Protein AF-A0A936PUD4-F1 (afdb_monomer_lite)

pLDDT: mean 72.8, std 13.82, range [42.59, 92.5]

Structure (mmCIF, N/CA/C/O backbone):
data_AF-A0A936PUD4-F1
#
_entry.id   AF-A0A936PUD4-F1
#
loop_
_atom_site.group_PDB
_atom_site.id
_atom_site.type_symbol
_atom_site.label_atom_id
_atom_site.label_alt_id
_atom_site.label_comp_id
_atom_site.label_asym_id
_atom_site.label_entity_id
_atom_site.label_seq_id
_atom_site.pdbx_PDB_ins_code
_atom_site.Cartn_x
_atom_site.Cartn_y
_atom_site.Cartn_z
_atom_site.occupancy
_atom_site.B_iso_or_equiv
_atom_site.auth_seq_id
_atom_site.auth_comp_id
_atom_site.auth_asym_id
_atom_site.auth_atom_id
_atom_site.pdbx_PDB_model_num
ATOM 1 N N . MET A 1 1 ? 3.966 1.616 -8.098 1.00 56.31 1 MET A N 1
ATOM 2 C CA . MET A 1 1 ? 4.714 1.453 -9.366 1.00 56.31 1 MET A CA 1
ATOM 3 C C . MET A 1 1 ? 6.138 1.958 -9.182 1.00 56.31 1 MET A C 1
ATOM 5 O O . MET A 1 1 ? 6.297 3.101 -8.773 1.00 56.31 1 MET A O 1
ATOM 9 N N . GLY A 1 2 ? 7.146 1.119 -9.436 1.00 59.81 2 GLY A N 1
ATOM 10 C CA . GLY A 1 2 ? 8.558 1.531 -9.494 1.00 59.81 2 GLY A CA 1
ATOM 11 C C . GLY A 1 2 ? 8.964 2.008 -10.895 1.00 59.81 2 GLY A C 1
ATOM 12 O O . GLY A 1 2 ? 8.109 2.136 -11.770 1.00 59.81 2 GLY A O 1
ATOM 13 N N . SER A 1 3 ? 10.257 2.259 -11.110 1.00 71.31 3 SER A N 1
ATOM 14 C CA . SER A 1 3 ? 10.811 2.500 -12.449 1.00 71.31 3 SER A CA 1
ATOM 15 C C . SER A 1 3 ? 10.567 1.303 -13.373 1.00 71.31 3 SER A C 1
ATOM 17 O O . SER A 1 3 ? 10.511 0.152 -12.930 1.00 71.31 3 SER A O 1
ATOM 19 N N . CYS A 1 4 ? 10.415 1.567 -14.671 1.00 68.56 4 CYS A N 1
ATOM 20 C CA . CYS A 1 4 ? 10.295 0.516 -15.671 1.00 68.56 4 CYS A CA 1
ATOM 21 C C . CYS A 1 4 ? 11.585 -0.324 -15.692 1.00 68.56 4 CYS A C 1
ATOM 23 O O . CYS A 1 4 ? 12.660 0.236 -15.908 1.00 68.56 4 CYS A O 1
ATOM 25 N N . PRO A 1 5 ? 11.523 -1.656 -15.530 1.00 66.06 5 PRO A N 1
ATOM 26 C CA . PRO A 1 5 ? 12.722 -2.493 -15.520 1.00 66.06 5 PRO A CA 1
ATOM 27 C C . PRO A 1 5 ? 13.409 -2.575 -16.893 1.00 66.06 5 PRO A C 1
ATOM 29 O O . PRO A 1 5 ? 14.580 -2.929 -16.961 1.00 66.06 5 PRO A O 1
ATOM 32 N N . ALA A 1 6 ? 12.698 -2.251 -17.980 1.00 70.50 6 ALA A N 1
ATOM 33 C CA . ALA A 1 6 ? 13.231 -2.312 -19.339 1.00 70.50 6 ALA A CA 1
ATOM 34 C C . ALA A 1 6 ? 13.963 -1.027 -19.762 1.00 70.50 6 ALA A C 1
ATOM 36 O O . ALA A 1 6 ? 15.008 -1.107 -20.400 1.00 70.50 6 ALA A O 1
ATOM 37 N N . CYS A 1 7 ? 13.429 0.151 -19.420 1.00 77.31 7 CYS A N 1
ATOM 38 C CA . CYS A 1 7 ? 13.987 1.438 -19.857 1.00 77.31 7 CYS A CA 1
ATOM 39 C C . CYS A 1 7 ? 14.428 2.359 -18.713 1.00 77.31 7 CYS A C 1
ATOM 41 O O . CYS A 1 7 ? 14.942 3.442 -18.970 1.00 77.31 7 CYS A O 1
ATOM 43 N N . GLY A 1 8 ? 14.210 1.973 -17.455 1.00 75.12 8 GLY A N 1
ATOM 44 C CA . GLY A 1 8 ? 14.519 2.795 -16.283 1.00 75.12 8 GLY A CA 1
ATOM 45 C C . GLY A 1 8 ? 13.594 4.000 -16.087 1.00 75.12 8 GLY A C 1
ATOM 46 O O . GLY A 1 8 ? 13.680 4.648 -15.047 1.00 75.12 8 GLY A O 1
ATOM 47 N N . HIS A 1 9 ? 12.692 4.282 -17.036 1.00 78.44 9 HIS A N 1
ATOM 48 C CA . HIS A 1 9 ? 11.790 5.433 -16.971 1.00 78.44 9 HIS A CA 1
ATOM 49 C C . HIS A 1 9 ? 10.841 5.330 -15.779 1.00 78.44 9 HIS A C 1
ATOM 51 O O . HIS A 1 9 ? 10.252 4.272 -15.527 1.00 78.44 9 HIS A O 1
ATOM 57 N N . ARG A 1 10 ? 10.679 6.435 -15.053 1.00 79.38 10 ARG A N 1
ATOM 58 C CA . ARG A 1 10 ? 9.731 6.561 -13.947 1.00 79.38 10 ARG A CA 1
ATOM 59 C C . ARG A 1 10 ? 8.621 7.517 -14.397 1.00 79.38 10 ARG A C 1
ATOM 61 O O . ARG A 1 10 ? 8.921 8.682 -14.614 1.00 79.38 10 ARG A O 1
ATOM 68 N N . PRO A 1 11 ? 7.369 7.048 -14.545 1.00 76.75 11 PRO A N 1
ATOM 69 C CA . PRO A 1 11 ? 6.279 7.922 -14.956 1.00 76.75 11 PRO A CA 1
ATOM 70 C C . PRO A 1 11 ? 5.925 8.903 -13.831 1.00 76.75 11 PRO A C 1
ATOM 72 O O . PRO A 1 11 ? 5.706 8.495 -12.681 1.00 76.75 11 PRO A O 1
ATOM 75 N N . GLU A 1 12 ? 5.843 10.183 -14.184 1.00 76.56 12 GLU A N 1
ATOM 76 C CA . GLU A 1 12 ? 5.547 11.307 -13.291 1.00 76.56 12 GLU A CA 1
ATOM 77 C C . GLU A 1 12 ? 4.319 12.090 -13.779 1.00 76.56 12 GLU A C 1
ATOM 79 O O . GLU A 1 12 ? 3.963 12.042 -14.955 1.00 76.56 12 GLU A O 1
ATOM 84 N N . GLY A 1 13 ? 3.641 12.800 -12.868 1.00 76.88 13 GLY A N 1
ATOM 85 C CA . GLY A 1 13 ? 2.457 13.604 -13.202 1.00 76.88 13 GLY A CA 1
ATOM 86 C C . GLY A 1 13 ? 1.392 12.814 -13.977 1.00 76.88 13 GLY A C 1
ATOM 87 O O . GLY A 1 13 ? 0.967 11.743 -13.542 1.00 76.88 13 GLY A O 1
ATOM 88 N N . ASP A 1 14 ? 0.993 13.329 -15.141 1.00 79.94 14 ASP A N 1
ATOM 89 C CA . ASP A 1 14 ? -0.053 12.743 -15.993 1.00 79.94 14 ASP A CA 1
ATOM 90 C C . ASP A 1 14 ? 0.365 11.383 -16.589 1.00 79.94 14 ASP A C 1
ATOM 92 O O . ASP A 1 14 ? -0.470 10.490 -16.764 1.00 79.94 14 ASP A O 1
ATOM 96 N N . GLU A 1 15 ? 1.667 11.155 -16.811 1.00 81.25 15 GLU A N 1
ATOM 97 C CA . GLU A 1 15 ? 2.180 9.866 -17.299 1.00 81.25 15 GLU A CA 1
ATOM 98 C C . GLU A 1 15 ? 1.896 8.738 -16.305 1.00 81.25 15 GLU A C 1
ATOM 100 O O . GLU A 1 15 ? 1.717 7.582 -16.692 1.00 81.25 15 GLU A O 1
ATOM 105 N N . ARG A 1 16 ? 1.814 9.062 -15.010 1.00 81.75 16 ARG A N 1
ATOM 106 C CA . ARG A 1 16 ? 1.492 8.100 -13.953 1.00 81.75 16 ARG A CA 1
ATOM 107 C C . ARG A 1 16 ? 0.035 7.642 -14.034 1.00 81.75 16 ARG A C 1
ATOM 109 O O . ARG A 1 16 ? -0.233 6.465 -13.791 1.00 81.75 16 ARG A O 1
ATOM 116 N N . LEU A 1 17 ? -0.881 8.531 -14.425 1.00 86.44 17 LEU A N 1
ATOM 117 C CA . LEU A 1 17 ? -2.284 8.183 -14.674 1.00 86.44 17 LEU A CA 1
ATOM 118 C C . LEU A 1 17 ? -2.389 7.243 -15.878 1.00 86.44 17 LEU A C 1
ATOM 120 O O . LEU A 1 17 ? -3.029 6.195 -15.801 1.00 86.44 17 LEU A O 1
ATOM 124 N N . HIS A 1 18 ? -1.684 7.574 -16.962 1.00 88.25 18 HIS A N 1
ATOM 125 C CA . HIS A 1 18 ? -1.637 6.745 -18.165 1.00 88.25 18 HIS A CA 1
ATOM 126 C C . HIS A 1 18 ? -1.035 5.367 -17.864 1.00 88.25 18 HIS A C 1
ATOM 128 O O . HIS A 1 18 ? -1.599 4.348 -18.255 1.00 88.25 18 HIS A O 1
ATOM 134 N N . ALA A 1 19 ? 0.062 5.321 -17.103 1.00 86.56 19 ALA A N 1
ATOM 135 C CA . ALA A 1 19 ? 0.706 4.082 -16.681 1.00 86.56 19 ALA A CA 1
ATOM 136 C C . ALA A 1 19 ? -0.206 3.205 -15.807 1.00 86.56 19 ALA A C 1
ATOM 138 O O . ALA A 1 19 ? -0.159 1.981 -15.910 1.00 86.56 19 ALA A O 1
ATOM 139 N N . TRP A 1 20 ? -1.043 3.805 -14.955 1.00 87.06 20 TRP A N 1
ATOM 140 C CA . TRP A 1 20 ? -2.024 3.060 -14.164 1.00 87.06 20 TRP A CA 1
ATOM 141 C C . TRP A 1 20 ? -3.119 2.443 -15.039 1.00 87.06 20 TRP A C 1
ATOM 143 O O . TRP A 1 20 ? -3.444 1.269 -14.851 1.00 87.06 20 TRP A O 1
ATOM 153 N N . LEU A 1 21 ? -3.615 3.183 -16.037 1.00 88.75 21 LEU A N 1
ATOM 154 C CA . LEU A 1 21 ? -4.618 2.691 -16.987 1.00 88.75 21 LEU A CA 1
ATOM 155 C C . LEU A 1 21 ? -4.127 1.500 -17.815 1.00 88.75 21 LEU A C 1
ATOM 157 O O . LEU A 1 21 ? -4.932 0.666 -18.203 1.00 88.75 21 LEU A O 1
ATOM 161 N N . VAL A 1 22 ? -2.821 1.380 -18.059 1.00 89.06 22 VAL A N 1
ATOM 162 C CA . VAL A 1 22 ? -2.237 0.232 -18.781 1.00 89.06 22 VAL A CA 1
ATOM 163 C C . VAL A 1 22 ? -1.613 -0.815 -17.855 1.00 89.06 22 VAL A C 1
ATOM 165 O O . VAL A 1 22 ? -0.794 -1.627 -18.280 1.00 89.06 22 VAL A O 1
ATOM 168 N N . SER A 1 23 ? -1.979 -0.803 -16.573 1.00 84.69 23 SER A N 1
ATOM 169 C CA . SER A 1 23 ? -1.455 -1.739 -15.578 1.00 84.69 23 SER A CA 1
ATOM 170 C C . SER A 1 23 ? -2.411 -2.895 -15.286 1.00 84.69 23 SER A C 1
ATOM 172 O O . SER A 1 23 ? -3.622 -2.780 -15.469 1.00 84.69 23 SER A O 1
ATOM 174 N N . ARG A 1 24 ? -1.873 -3.975 -14.701 1.00 83.62 24 ARG A N 1
ATOM 175 C CA . ARG A 1 24 ? -2.631 -5.135 -14.179 1.00 83.62 24 ARG A CA 1
ATOM 176 C C . ARG A 1 24 ? -3.722 -4.777 -13.165 1.00 83.62 24 ARG A C 1
ATOM 178 O O . ARG A 1 24 ? -4.545 -5.620 -12.831 1.00 83.62 24 ARG A O 1
ATOM 185 N N . HIS A 1 25 ? -3.690 -3.569 -12.601 1.00 81.69 25 HIS A N 1
ATOM 186 C CA . HIS A 1 25 ? -4.726 -3.108 -11.680 1.00 81.69 25 HIS A CA 1
ATOM 187 C C . HIS A 1 25 ? -6.005 -2.673 -12.399 1.00 81.69 25 HIS A C 1
ATOM 189 O O . HIS A 1 25 ? -7.062 -2.668 -11.774 1.00 81.69 25 HIS A O 1
ATOM 195 N N . HIS A 1 26 ? -5.910 -2.307 -13.680 1.00 85.38 26 HIS A N 1
ATOM 196 C CA . HIS A 1 26 ? -7.042 -1.862 -14.487 1.00 85.38 26 HIS A CA 1
ATOM 197 C C . HIS A 1 26 ? -7.380 -2.837 -15.621 1.00 85.38 26 HIS A C 1
ATOM 199 O O . HIS A 1 26 ? -8.558 -3.052 -15.889 1.00 85.38 26 HIS A O 1
ATOM 205 N N . LEU A 1 27 ? -6.367 -3.438 -16.252 1.00 88.88 27 LEU A N 1
ATOM 206 C CA . LEU A 1 27 ? -6.519 -4.335 -17.399 1.00 88.88 27 LEU A CA 1
ATOM 207 C C . LEU A 1 27 ? -6.325 -5.803 -17.013 1.00 88.88 27 LEU A C 1
ATOM 209 O O . LEU A 1 27 ? -5.476 -6.134 -16.181 1.00 88.88 27 LEU A O 1
ATOM 213 N N . SER A 1 28 ? -7.071 -6.684 -17.678 1.00 91.81 28 SER A N 1
ATOM 214 C CA . SER A 1 28 ? -6.825 -8.130 -17.680 1.00 91.81 28 SER A CA 1
ATOM 215 C C . SER A 1 28 ? -5.554 -8.499 -18.462 1.00 91.81 28 SER A C 1
ATOM 217 O O . SER A 1 28 ? -5.012 -7.687 -19.211 1.00 91.81 28 SER A O 1
ATOM 219 N N . ASP A 1 29 ? -5.064 -9.735 -18.314 1.00 89.81 29 ASP A N 1
ATOM 220 C CA . ASP A 1 29 ? -3.836 -10.187 -18.992 1.00 89.81 29 ASP A CA 1
ATOM 221 C C . ASP A 1 29 ? -3.952 -10.151 -20.534 1.00 89.81 29 ASP A C 1
ATOM 223 O O . ASP A 1 29 ? -2.993 -9.778 -21.221 1.00 89.81 29 ASP A O 1
ATOM 227 N N . ASP A 1 30 ? -5.133 -10.459 -21.079 1.00 92.50 30 ASP A N 1
ATOM 228 C CA . ASP A 1 30 ? -5.407 -10.381 -22.520 1.00 92.50 30 ASP A CA 1
ATOM 229 C C . ASP A 1 30 ? -5.410 -8.920 -23.008 1.00 92.50 30 ASP A C 1
ATOM 231 O O . ASP A 1 30 ? -4.786 -8.583 -24.018 1.00 92.50 30 ASP A O 1
ATOM 235 N N . GLU A 1 31 ? -6.047 -8.020 -22.253 1.00 91.06 31 GLU A N 1
ATOM 236 C CA . GLU A 1 31 ? -6.098 -6.585 -22.563 1.00 91.06 31 GLU A CA 1
ATOM 237 C C . GLU A 1 31 ? -4.729 -5.915 -22.439 1.00 91.06 31 GLU A C 1
ATOM 239 O O . GLU A 1 31 ? -4.392 -5.048 -23.243 1.00 91.06 31 GLU A O 1
ATOM 244 N N . MET A 1 32 ? -3.912 -6.330 -21.471 1.00 90.25 32 MET A N 1
ATOM 245 C CA . MET A 1 32 ? -2.534 -5.863 -21.355 1.00 90.25 32 MET A CA 1
ATOM 246 C C . MET A 1 32 ? -1.682 -6.279 -22.549 1.00 90.25 32 MET A C 1
ATOM 248 O O . MET A 1 32 ? -0.849 -5.495 -22.996 1.00 90.25 32 MET A O 1
ATOM 252 N N . THR A 1 33 ? -1.869 -7.500 -23.055 1.00 91.06 33 THR A N 1
ATOM 253 C CA . THR A 1 33 ? -1.121 -7.992 -24.219 1.00 91.06 33 THR A CA 1
ATOM 254 C C . THR A 1 33 ? -1.482 -7.157 -25.447 1.00 91.06 33 THR A C 1
ATOM 256 O O . THR A 1 33 ? -0.595 -6.617 -26.106 1.00 91.06 33 THR A O 1
ATOM 259 N N . ALA A 1 34 ? -2.776 -6.919 -25.673 1.00 89.69 34 ALA A N 1
ATOM 260 C CA . ALA A 1 34 ? -3.249 -6.040 -26.741 1.00 89.69 34 ALA A CA 1
ATOM 261 C C . ALA A 1 34 ? -2.773 -4.581 -26.569 1.00 89.69 34 ALA A C 1
ATOM 263 O O . ALA A 1 34 ? -2.385 -3.928 -27.539 1.00 89.69 34 ALA A O 1
ATOM 264 N N . ALA A 1 35 ? -2.770 -4.053 -25.341 1.00 88.25 35 ALA A N 1
ATOM 265 C CA . ALA A 1 35 ? -2.262 -2.714 -25.054 1.00 88.25 35 ALA A CA 1
ATOM 266 C C . ALA A 1 35 ? -0.752 -2.609 -25.319 1.00 88.25 35 ALA A C 1
ATOM 268 O O . ALA A 1 35 ? -0.305 -1.635 -25.922 1.00 88.25 35 ALA A O 1
ATOM 269 N N . ALA A 1 36 ? 0.032 -3.616 -24.927 1.00 87.19 36 ALA A N 1
ATOM 270 C CA . ALA A 1 36 ? 1.469 -3.660 -25.174 1.00 87.19 36 ALA A CA 1
ATOM 271 C C . ALA A 1 36 ? 1.794 -3.701 -26.675 1.00 87.19 36 ALA A C 1
ATOM 273 O O . ALA A 1 36 ? 2.696 -2.990 -27.117 1.00 87.19 36 ALA A O 1
ATOM 274 N N . GL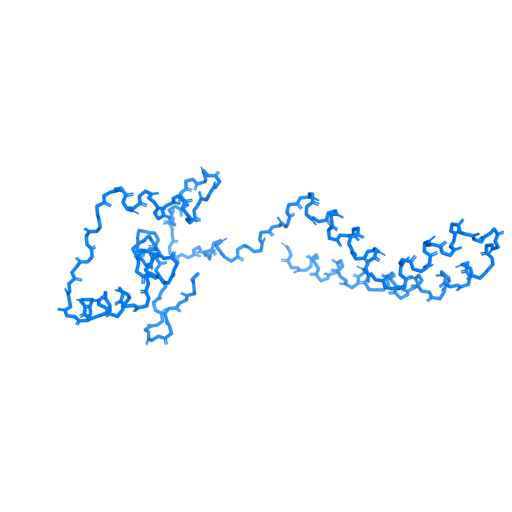U A 1 37 ? 1.040 -4.469 -27.467 1.00 91.69 37 GLU A N 1
ATOM 275 C CA . GLU A 1 37 ? 1.182 -4.506 -28.928 1.00 91.69 37 GLU A CA 1
ATOM 276 C C . GLU A 1 37 ? 0.892 -3.141 -29.568 1.00 91.69 37 GLU A C 1
ATOM 278 O O . GLU A 1 37 ? 1.676 -2.664 -30.389 1.00 91.69 37 GLU A O 1
ATOM 283 N N . ARG A 1 38 ? -0.188 -2.470 -29.149 1.00 87.19 38 ARG A N 1
ATOM 284 C CA . ARG A 1 38 ? -0.571 -1.133 -29.639 1.00 87.19 38 ARG A CA 1
ATOM 285 C C . ARG A 1 38 ? 0.467 -0.065 -29.298 1.00 87.19 38 ARG A C 1
ATOM 287 O O . ARG A 1 38 ? 0.874 0.705 -30.166 1.00 87.19 38 ARG A O 1
ATOM 294 N N . ILE A 1 39 ? 0.946 -0.057 -28.054 1.00 86.38 39 ILE A N 1
ATOM 295 C CA . ILE A 1 39 ? 2.013 0.851 -27.608 1.00 86.38 39 ILE A CA 1
ATOM 296 C C . ILE A 1 39 ? 3.306 0.563 -28.382 1.00 86.38 39 ILE A C 1
ATOM 298 O O . ILE A 1 39 ? 3.968 1.491 -28.842 1.00 86.38 39 ILE A O 1
ATOM 302 N N . GLY A 1 40 ? 3.645 -0.714 -28.585 1.00 85.19 40 GLY A N 1
ATOM 303 C CA . GLY A 1 40 ? 4.797 -1.132 -29.388 1.00 85.19 40 GLY A CA 1
ATOM 304 C C . GLY A 1 40 ? 4.702 -0.709 -30.858 1.00 85.19 40 GLY A C 1
ATOM 305 O O . GLY A 1 40 ? 5.723 -0.416 -31.477 1.00 85.19 40 GLY A O 1
ATOM 306 N N . ALA A 1 41 ? 3.487 -0.608 -31.401 1.00 90.44 41 ALA A N 1
ATOM 307 C CA . ALA A 1 41 ? 3.216 -0.075 -32.735 1.00 90.44 41 ALA A CA 1
ATOM 308 C C . ALA A 1 41 ? 3.279 1.466 -32.815 1.00 90.44 41 ALA A C 1
ATOM 310 O O . ALA A 1 41 ? 3.124 2.027 -33.900 1.00 90.44 41 ALA A O 1
ATOM 311 N N . GLY A 1 42 ? 3.526 2.151 -31.694 1.00 87.75 42 GLY A N 1
ATOM 312 C CA . GLY A 1 42 ? 3.619 3.609 -31.619 1.00 87.75 42 GLY A CA 1
ATOM 313 C C . GLY A 1 42 ? 2.270 4.315 -31.483 1.00 87.75 42 GLY A C 1
ATOM 314 O O . GLY A 1 42 ? 2.180 5.505 -31.782 1.00 87.75 42 GLY A O 1
ATOM 315 N N . GLU A 1 43 ? 1.217 3.611 -31.060 1.00 88.81 43 GLU A N 1
ATOM 316 C CA . GLU A 1 43 ? -0.076 4.242 -30.813 1.00 88.81 43 GLU A CA 1
ATOM 317 C C . GLU A 1 43 ? -0.017 5.179 -29.595 1.00 88.81 43 GLU A C 1
ATOM 319 O O . GLU A 1 43 ? 0.395 4.793 -28.500 1.00 88.81 43 GLU A O 1
ATOM 324 N N . GLU A 1 44 ? -0.452 6.425 -29.786 1.00 85.44 44 GLU A N 1
ATOM 325 C CA . GLU A 1 44 ? -0.512 7.420 -28.719 1.00 85.44 44 GLU A CA 1
ATOM 326 C C . GLU A 1 44 ? -1.725 7.158 -27.813 1.00 85.44 44 GLU A C 1
ATOM 328 O O . GLU A 1 44 ? -2.878 7.212 -28.248 1.00 85.44 44 GLU A O 1
ATOM 333 N N . LEU A 1 45 ? -1.473 6.903 -26.527 1.00 82.00 45 LEU A N 1
ATOM 334 C CA . LEU A 1 45 ? -2.523 6.728 -25.526 1.00 82.00 45 LEU A CA 1
ATOM 335 C C . LEU A 1 45 ? -3.208 8.073 -25.244 1.00 82.00 45 LEU A C 1
ATOM 337 O O . LEU A 1 45 ? -2.680 8.904 -24.506 1.00 82.00 45 LEU A O 1
ATOM 341 N N . ARG A 1 46 ? -4.408 8.266 -25.799 1.00 87.06 46 ARG A N 1
ATOM 342 C CA . ARG A 1 46 ? -5.292 9.407 -25.501 1.00 87.06 46 ARG A CA 1
ATOM 343 C C . ARG A 1 46 ? -6.555 8.939 -24.770 1.00 87.06 46 ARG A C 1
ATOM 345 O O . ARG A 1 46 ? -7.615 8.847 -25.393 1.00 87.06 46 ARG A O 1
ATOM 352 N N . PRO A 1 47 ? -6.453 8.576 -23.478 1.00 85.94 47 PRO A N 1
ATOM 353 C CA . PRO A 1 47 ? -7.609 8.140 -22.710 1.00 85.94 47 PRO A CA 1
ATOM 354 C C . PRO A 1 47 ? -8.629 9.284 -22.549 1.00 85.94 47 PRO A C 1
ATOM 356 O O . PRO A 1 47 ? -8.237 10.444 -22.404 1.00 85.94 47 PRO A O 1
ATOM 359 N N . PRO A 1 48 ? -9.941 8.988 -22.566 1.00 89.44 48 PRO A N 1
ATOM 360 C CA . PRO A 1 48 ? -10.973 9.970 -22.257 1.00 89.44 48 PRO A CA 1
ATOM 361 C C . PRO A 1 48 ? -10.823 10.513 -20.823 1.00 89.44 48 PRO A C 1
ATOM 363 O O . PRO A 1 48 ? -10.338 9.798 -19.941 1.00 89.44 48 PRO A O 1
ATOM 366 N N . PRO A 1 49 ? -11.289 11.749 -20.560 1.00 86.56 49 PRO A N 1
ATOM 367 C CA . PRO A 1 49 ? -11.141 12.407 -19.258 1.00 86.56 49 PRO A CA 1
ATOM 368 C C . PRO A 1 49 ? -11.751 11.598 -18.104 1.00 86.56 49 PRO A C 1
ATOM 370 O O . PRO A 1 49 ? -11.190 11.560 -17.016 1.00 86.56 49 PRO A O 1
ATOM 373 N N . GLU A 1 50 ? -12.832 10.860 -18.357 1.00 90.06 50 GLU A N 1
ATOM 374 C CA . GLU A 1 50 ? -13.482 9.989 -17.370 1.00 90.06 50 GLU A CA 1
ATOM 375 C C . GLU A 1 50 ? -12.553 8.879 -16.843 1.00 90.06 50 GLU A C 1
ATOM 377 O O . GLU A 1 50 ? -12.597 8.527 -15.661 1.00 90.06 50 GLU A O 1
ATOM 382 N N . LEU A 1 51 ? -11.682 8.337 -17.705 1.00 87.75 51 LEU A N 1
ATOM 383 C CA . LEU A 1 51 ? -10.697 7.328 -17.311 1.00 87.75 51 LEU A CA 1
ATOM 384 C C . LEU A 1 51 ? -9.520 7.950 -16.558 1.00 87.75 51 LEU A C 1
ATOM 386 O O . LEU A 1 51 ? -8.979 7.318 -15.652 1.00 87.75 51 LEU A O 1
ATOM 390 N N . LEU A 1 52 ? -9.151 9.191 -16.879 1.00 87.12 52 LEU A N 1
ATOM 391 C CA . LEU A 1 52 ? -8.141 9.926 -16.118 1.00 87.12 52 LEU A CA 1
ATOM 392 C C . LEU A 1 52 ? -8.628 10.235 -14.701 1.00 87.12 52 LEU A C 1
ATOM 394 O O . LEU A 1 52 ? -7.899 9.983 -13.746 1.00 87.12 52 LEU A O 1
ATOM 398 N N . GLU A 1 53 ? -9.882 10.662 -14.542 1.00 84.25 53 GLU A N 1
ATOM 399 C CA . GLU A 1 53 ? -10.493 10.850 -13.221 1.00 84.25 53 GLU A CA 1
ATOM 400 C C . GLU A 1 53 ? -10.591 9.534 -12.437 1.00 84.25 53 GLU A C 1
ATOM 402 O O . GLU A 1 53 ? -10.415 9.506 -11.216 1.00 84.25 53 GLU A O 1
ATOM 407 N N . LEU A 1 54 ? -10.877 8.417 -13.118 1.00 84.62 54 LEU A N 1
ATOM 408 C CA . LEU A 1 54 ? -10.865 7.096 -12.494 1.00 84.62 54 LEU A CA 1
ATOM 409 C C . LEU A 1 54 ? -9.463 6.739 -11.987 1.00 84.62 54 LEU A C 1
ATOM 411 O O . LEU A 1 54 ? -9.333 6.289 -10.846 1.00 84.62 54 LEU A O 1
ATOM 415 N N . ALA A 1 55 ? -8.433 6.944 -12.808 1.00 85.12 55 ALA A N 1
ATOM 416 C CA . ALA A 1 55 ? -7.048 6.703 -12.424 1.00 85.12 55 ALA A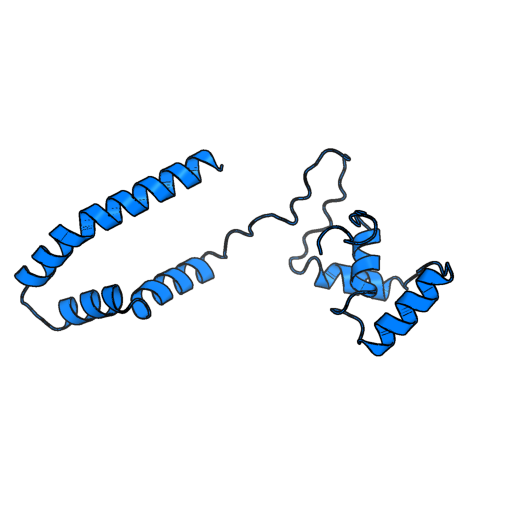 CA 1
ATOM 417 C C . ALA A 1 55 ? -6.639 7.590 -11.239 1.00 85.12 55 ALA A C 1
ATOM 419 O O . ALA A 1 55 ? -6.053 7.098 -10.275 1.00 85.12 55 ALA A O 1
ATOM 420 N N . GLU A 1 56 ? -7.023 8.867 -11.258 1.00 83.31 56 GLU A N 1
ATOM 421 C CA . GLU A 1 56 ? -6.741 9.824 -10.190 1.00 83.31 56 GLU A CA 1
ATOM 422 C C . GLU A 1 56 ? -7.389 9.403 -8.864 1.00 83.31 56 GLU A C 1
ATOM 424 O O . GLU A 1 56 ? -6.708 9.330 -7.843 1.00 83.31 56 GLU A O 1
ATOM 429 N N . ARG A 1 57 ? -8.673 9.017 -8.863 1.00 81.69 57 ARG A N 1
ATOM 430 C CA . ARG A 1 57 ? -9.358 8.546 -7.643 1.00 81.69 57 ARG A CA 1
ATOM 431 C C . ARG A 1 57 ? -8.713 7.300 -7.035 1.00 81.69 57 ARG A C 1
ATOM 433 O O . ARG A 1 57 ? -8.688 7.164 -5.815 1.00 81.69 57 ARG A O 1
ATOM 440 N N . ASN A 1 58 ? -8.214 6.389 -7.869 1.00 80.06 58 ASN A N 1
ATOM 441 C CA . ASN A 1 58 ? -7.595 5.147 -7.401 1.00 80.06 58 ASN A CA 1
ATOM 442 C C . ASN A 1 58 ? -6.154 5.349 -6.922 1.00 80.06 58 ASN A C 1
ATOM 444 O O . ASN A 1 58 ? -5.723 4.691 -5.977 1.00 80.06 58 ASN A O 1
ATOM 448 N N . LEU A 1 59 ? -5.411 6.264 -7.545 1.00 74.88 59 LEU A N 1
ATOM 449 C CA . LEU A 1 59 ? -4.061 6.622 -7.115 1.00 74.88 59 LEU A CA 1
ATOM 450 C C . LEU A 1 59 ? -4.067 7.541 -5.882 1.00 74.88 59 LEU A C 1
ATOM 452 O O . LEU A 1 59 ? -3.140 7.474 -5.074 1.00 74.88 59 LEU A O 1
ATOM 456 N N . TYR A 1 60 ? -5.114 8.356 -5.704 1.00 73.56 60 TYR A N 1
ATOM 457 C CA . TYR A 1 60 ? -5.208 9.382 -4.659 1.00 73.56 60 TYR A CA 1
ATOM 458 C C . TYR A 1 60 ? -6.545 9.328 -3.879 1.00 73.56 60 TYR A C 1
ATOM 460 O O . TYR A 1 60 ? -7.323 10.285 -3.895 1.00 73.56 60 TYR A O 1
ATOM 468 N N . PRO A 1 61 ? -6.823 8.249 -3.120 1.00 57.97 61 PRO A N 1
ATOM 469 C CA . PRO A 1 61 ? -8.136 8.003 -2.502 1.00 57.97 61 PRO A CA 1
ATOM 470 C C . PRO A 1 61 ? -8.563 8.991 -1.394 1.00 57.97 61 PRO A C 1
ATOM 472 O O . PRO A 1 61 ? -9.711 8.960 -0.963 1.00 57.97 61 PRO A O 1
ATOM 475 N N . ALA A 1 62 ? -7.683 9.886 -0.927 1.00 57.91 62 ALA A N 1
ATOM 476 C CA . ALA A 1 62 ? -7.951 10.801 0.194 1.00 57.91 62 ALA A CA 1
ATOM 477 C C . ALA A 1 62 ? -8.258 12.258 -0.218 1.00 57.91 62 ALA A C 1
ATOM 479 O O . ALA A 1 62 ? -8.151 13.161 0.612 1.00 57.91 62 ALA A O 1
ATOM 480 N N . GLY A 1 63 ? -8.570 12.525 -1.493 1.00 49.22 63 GLY A N 1
ATOM 481 C CA . GLY A 1 63 ? -8.826 13.894 -1.971 1.00 49.22 63 GLY A CA 1
ATOM 482 C C . GLY A 1 63 ? -7.598 14.812 -1.907 1.00 49.22 63 GLY A C 1
ATOM 483 O O . GLY A 1 63 ? -7.725 16.035 -1.956 1.00 49.22 63 GLY A O 1
ATOM 484 N N . ARG A 1 64 ? -6.394 14.237 -1.785 1.00 53.50 64 ARG A N 1
ATOM 485 C CA . ARG A 1 64 ? -5.146 14.984 -1.936 1.00 53.50 64 ARG A CA 1
ATOM 486 C C . ARG A 1 64 ? -4.940 15.218 -3.423 1.00 53.50 64 ARG A C 1
ATOM 488 O O . ARG A 1 64 ? -4.567 14.292 -4.136 1.00 53.50 64 ARG A O 1
ATOM 495 N N . ALA A 1 65 ? -5.220 16.446 -3.856 1.00 52.81 65 ALA A N 1
ATOM 496 C CA . ALA A 1 65 ? -4.839 16.933 -5.172 1.00 52.81 65 ALA A CA 1
ATOM 497 C C . ALA A 1 65 ? -3.379 16.554 -5.440 1.00 52.81 65 ALA A C 1
ATOM 499 O O . ALA A 1 65 ? -2.538 16.682 -4.544 1.00 52.81 65 ALA A O 1
ATOM 500 N N . VAL A 1 66 ? -3.116 16.064 -6.651 1.00 53.38 66 VAL A N 1
ATOM 501 C CA . VAL A 1 66 ? -1.782 15.722 -7.145 1.00 53.38 66 VAL A CA 1
ATOM 502 C C . VAL A 1 66 ? -0.797 16.807 -6.691 1.00 53.38 66 VAL A C 1
ATOM 504 O O . VAL A 1 66 ? -0.947 17.958 -7.113 1.00 53.38 66 VAL A O 1
ATOM 507 N N . PRO A 1 67 ? 0.209 16.505 -5.845 1.00 50.72 67 PRO A N 1
ATOM 508 C CA . PRO A 1 67 ? 1.358 17.381 -5.731 1.00 50.72 67 PRO A CA 1
ATOM 509 C C . PRO A 1 67 ? 2.017 17.338 -7.107 1.00 50.72 67 PRO A C 1
ATOM 511 O O . PRO A 1 67 ? 2.717 16.388 -7.448 1.00 50.72 67 PRO A O 1
ATOM 514 N N . ARG A 1 68 ? 1.683 18.308 -7.960 1.00 49.72 68 ARG A N 1
ATOM 515 C CA . ARG A 1 68 ? 2.361 18.505 -9.235 1.00 49.72 68 ARG A CA 1
ATOM 516 C C . ARG A 1 68 ? 3.809 18.821 -8.856 1.00 49.72 68 ARG A C 1
ATOM 518 O O . ARG A 1 68 ? 3.999 19.829 -8.174 1.00 49.72 68 ARG A O 1
ATOM 525 N N . PRO A 1 69 ? 4.801 17.985 -9.205 1.00 47.31 69 PRO A N 1
ATOM 526 C CA . PRO A 1 69 ? 6.181 18.268 -8.844 1.00 47.31 69 PRO A CA 1
ATOM 527 C C . PRO A 1 69 ? 6.545 19.620 -9.458 1.00 47.31 69 PRO A C 1
ATOM 529 O O . PRO A 1 69 ? 6.519 19.794 -10.675 1.00 47.31 69 PRO A O 1
ATOM 532 N N . THR A 1 70 ? 6.786 20.621 -8.614 1.00 50.28 70 THR A N 1
ATOM 533 C CA . THR A 1 70 ? 7.167 21.966 -9.065 1.00 50.28 70 THR A CA 1
ATOM 534 C C . THR A 1 70 ? 8.626 22.022 -9.505 1.00 50.28 70 THR A C 1
ATOM 536 O O . THR A 1 70 ? 9.022 22.984 -10.160 1.00 50.28 70 THR A O 1
ATOM 539 N N . THR A 1 71 ? 9.418 20.997 -9.177 1.00 45.69 71 THR A N 1
ATOM 540 C CA . THR A 1 71 ? 10.856 20.931 -9.452 1.00 45.69 71 THR A CA 1
ATOM 541 C C . THR A 1 71 ? 11.329 19.487 -9.695 1.00 45.69 71 THR A C 1
ATOM 543 O O . THR A 1 71 ? 10.900 18.601 -8.959 1.00 45.69 71 THR A O 1
ATOM 546 N N . PRO A 1 72 ? 12.253 19.244 -10.650 1.00 54.22 72 PRO A N 1
ATOM 547 C CA . PRO A 1 72 ? 12.818 17.914 -10.952 1.00 54.22 72 PRO A CA 1
ATOM 548 C C . PRO A 1 72 ? 13.666 17.280 -9.833 1.00 54.22 72 PRO A C 1
ATOM 550 O O . PRO A 1 72 ? 14.069 16.128 -9.945 1.00 54.22 72 PRO A O 1
ATOM 553 N N . GLU A 1 73 ? 13.994 18.039 -8.787 1.00 53.12 73 GLU A N 1
ATOM 554 C CA . GLU A 1 73 ? 14.897 17.627 -7.702 1.00 53.12 73 GLU A CA 1
ATOM 555 C C . GLU A 1 73 ? 14.156 17.203 -6.426 1.00 53.12 73 GLU A C 1
ATOM 557 O O . GLU A 1 73 ? 14.794 16.952 -5.406 1.00 53.12 73 GLU A O 1
ATOM 562 N N . ASP A 1 74 ? 12.824 17.122 -6.463 1.00 46.06 74 ASP A N 1
ATOM 563 C CA . ASP A 1 74 ? 12.040 16.711 -5.300 1.00 46.06 74 ASP A CA 1
ATOM 564 C C . ASP A 1 74 ? 11.923 15.174 -5.269 1.00 46.06 74 ASP A C 1
ATOM 566 O O . ASP A 1 74 ? 11.306 14.591 -6.169 1.00 46.06 74 ASP A O 1
ATOM 570 N N . PRO A 1 75 ? 12.539 14.469 -4.299 1.00 46.06 75 PRO A N 1
ATOM 571 C CA . PRO A 1 75 ? 12.382 13.030 -4.174 1.00 46.06 75 PRO A CA 1
ATOM 572 C C . PRO A 1 75 ? 10.910 12.695 -3.903 1.00 46.06 75 PRO A C 1
ATOM 574 O O . PRO A 1 75 ? 10.375 12.925 -2.825 1.00 46.06 75 PRO A O 1
ATOM 577 N N . ASP A 1 76 ? 10.277 12.135 -4.930 1.00 46.06 76 ASP A N 1
ATOM 578 C CA . ASP A 1 76 ? 8.893 11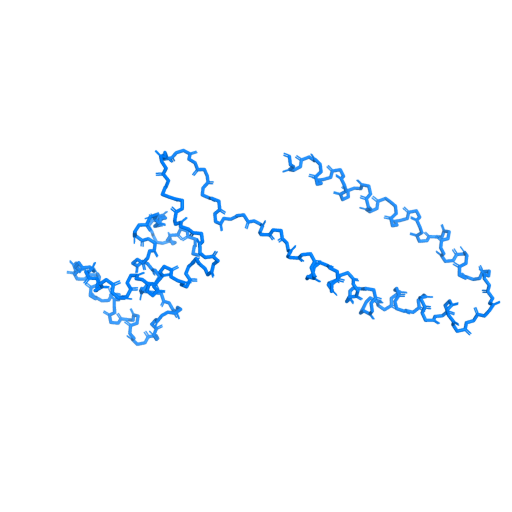.671 -5.005 1.00 46.06 76 ASP A CA 1
ATOM 579 C C . ASP A 1 76 ? 8.372 11.104 -3.653 1.00 46.06 76 ASP A C 1
ATOM 581 O O . ASP A 1 76 ? 8.749 9.991 -3.261 1.00 46.06 76 ASP A O 1
ATOM 585 N N . PRO A 1 77 ? 7.462 11.807 -2.946 1.00 46.62 77 PRO A N 1
ATOM 586 C CA . PRO A 1 77 ? 6.919 11.395 -1.647 1.00 46.62 77 PRO A CA 1
ATOM 587 C C . PRO A 1 77 ? 5.996 10.162 -1.718 1.00 46.62 77 PRO A C 1
ATOM 589 O O . PRO A 1 77 ? 5.321 9.817 -0.754 1.00 46.62 77 PRO A O 1
ATOM 592 N N . LEU A 1 78 ? 5.923 9.452 -2.846 1.00 47.53 78 LEU A N 1
ATOM 593 C CA . LEU A 1 78 ? 5.105 8.240 -2.965 1.00 47.53 78 LEU A CA 1
ATOM 594 C C . LEU A 1 78 ? 5.804 6.948 -2.505 1.00 47.53 78 LEU A C 1
ATOM 596 O O . LEU A 1 78 ? 5.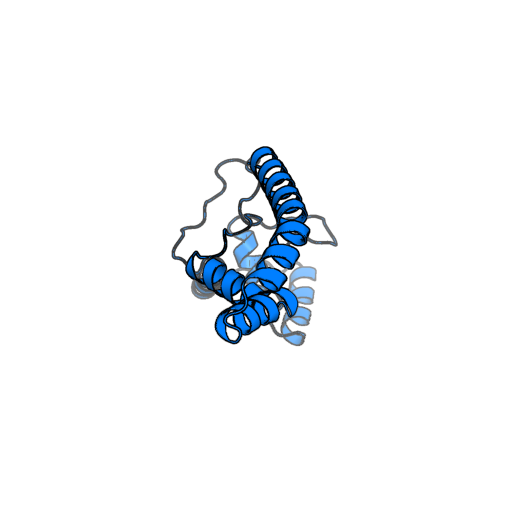181 5.890 -2.518 1.00 47.53 78 LEU A O 1
ATOM 600 N N . PHE A 1 79 ? 7.057 7.049 -2.049 1.00 42.59 79 PHE A N 1
ATOM 601 C CA . PHE A 1 79 ? 7.659 6.116 -1.086 1.00 42.59 79 PHE A CA 1
ATOM 602 C C . PHE A 1 79 ? 7.642 6.693 0.339 1.00 42.59 79 PHE A C 1
ATOM 604 O O . PHE A 1 79 ? 8.463 6.307 1.164 1.00 42.59 79 PHE A O 1
ATOM 611 N N . ILE A 1 80 ? 6.720 7.611 0.662 1.00 46.59 80 ILE A N 1
ATOM 612 C CA . ILE A 1 80 ? 6.403 7.855 2.068 1.00 46.59 80 ILE A CA 1
ATOM 613 C C . ILE A 1 80 ? 5.860 6.534 2.603 1.00 46.59 80 ILE A C 1
ATOM 615 O O . ILE A 1 80 ? 4.750 6.122 2.257 1.00 46.59 80 ILE A O 1
ATOM 619 N N . ASP A 1 81 ? 6.679 5.884 3.427 1.00 42.75 81 ASP A N 1
ATOM 620 C CA . ASP A 1 81 ? 6.257 5.152 4.610 1.00 42.75 81 ASP A CA 1
ATOM 621 C C . ASP A 1 81 ? 5.026 5.855 5.184 1.00 42.75 81 ASP A C 1
ATOM 623 O O . ASP A 1 81 ? 5.148 6.811 5.952 1.00 42.75 81 ASP A O 1
ATOM 627 N N . GLN A 1 82 ? 3.824 5.481 4.734 1.00 46.00 82 GLN A N 1
ATOM 628 C CA . GLN A 1 82 ? 2.619 6.074 5.288 1.00 46.00 82 GLN A CA 1
ATOM 629 C C . GLN A 1 82 ? 2.664 5.729 6.773 1.00 46.00 82 GLN A C 1
ATOM 631 O O . GLN A 1 82 ? 2.700 4.536 7.098 1.00 46.00 82 GLN A O 1
ATOM 636 N N . PRO A 1 83 ? 2.716 6.725 7.679 1.00 49.34 83 PRO A N 1
ATOM 637 C CA . PRO A 1 83 ? 2.638 6.419 9.089 1.00 49.34 83 PRO A CA 1
ATOM 638 C C . PRO A 1 83 ? 1.320 5.679 9.266 1.00 49.34 83 PRO A C 1
ATOM 640 O O . PRO A 1 83 ? 0.269 6.190 8.870 1.00 49.34 83 PRO A O 1
ATOM 643 N N . LEU A 1 84 ? 1.398 4.436 9.755 1.00 58.31 84 LEU A N 1
ATOM 644 C CA . LEU A 1 84 ? 0.211 3.616 9.947 1.00 58.31 84 LEU A CA 1
ATOM 645 C C . LEU A 1 84 ? -0.800 4.441 10.733 1.00 58.31 84 LEU A C 1
ATOM 647 O O . LEU A 1 84 ? -0.422 5.106 11.700 1.00 58.31 84 LEU A O 1
ATOM 651 N N . ASP A 1 85 ? -2.057 4.401 10.310 1.00 69.00 85 ASP A N 1
ATOM 652 C CA . ASP A 1 85 ? -3.126 5.087 11.017 1.00 69.00 85 ASP A CA 1
ATOM 653 C C . ASP A 1 85 ? -3.100 4.710 12.509 1.00 69.00 85 ASP A C 1
ATOM 655 O O . ASP A 1 85 ? -2.784 3.568 12.863 1.00 69.00 85 ASP A O 1
ATOM 659 N N . GLY A 1 86 ? -3.383 5.670 13.391 1.00 76.31 86 GLY A N 1
ATOM 660 C CA . GLY A 1 86 ? -3.217 5.494 14.836 1.00 76.31 86 GLY A CA 1
ATOM 661 C C . GLY A 1 86 ? -4.024 4.307 15.365 1.00 76.31 86 GLY A C 1
ATOM 662 O O . GLY A 1 86 ? -3.542 3.548 16.206 1.00 76.31 86 GLY A O 1
ATOM 663 N N . GLU A 1 87 ? -5.212 4.083 14.801 1.00 74.56 87 GLU A N 1
ATOM 664 C CA . GLU A 1 87 ? -6.050 2.923 15.099 1.00 74.56 87 GLU A CA 1
ATOM 665 C C . GLU A 1 87 ? -5.379 1.608 14.676 1.00 74.56 87 GLU A C 1
ATOM 667 O O . GLU A 1 87 ? -5.342 0.646 15.444 1.00 74.56 87 GLU A O 1
ATOM 672 N N . THR A 1 88 ? -4.755 1.586 13.496 1.00 63.91 88 THR A N 1
ATOM 673 C CA . THR A 1 88 ? -4.028 0.420 12.975 1.00 63.91 88 THR A CA 1
ATOM 674 C C . THR A 1 88 ? -2.771 0.129 13.800 1.00 63.91 88 THR A C 1
ATOM 676 O O . THR A 1 88 ? -2.473 -1.035 14.068 1.00 63.91 88 THR A O 1
ATOM 679 N N . GLN A 1 89 ? -2.055 1.156 14.271 1.00 73.00 89 GLN A N 1
ATOM 680 C CA . GLN A 1 89 ? -0.913 0.985 15.178 1.00 73.00 89 GLN A CA 1
ATOM 681 C C . GLN A 1 89 ? -1.338 0.385 16.521 1.00 73.00 89 GLN A C 1
ATOM 683 O O . GLN A 1 89 ? -0.682 -0.529 17.024 1.00 73.00 89 GLN A O 1
ATOM 688 N N . VAL A 1 90 ? -2.455 0.852 17.086 1.00 76.75 90 VAL A N 1
ATOM 689 C CA . VAL A 1 90 ? -3.010 0.309 18.333 1.00 76.75 90 VAL A CA 1
ATOM 690 C C . VAL A 1 90 ? -3.478 -1.134 18.136 1.00 76.75 90 VAL A C 1
ATOM 692 O O . VAL A 1 90 ? -3.149 -1.993 18.955 1.00 76.75 90 VAL A O 1
ATOM 695 N N . LEU A 1 91 ? -4.174 -1.435 17.037 1.00 80.25 91 LEU A N 1
ATOM 696 C CA . LEU A 1 91 ? -4.609 -2.791 16.685 1.00 80.25 91 LEU A CA 1
ATOM 697 C C . LEU A 1 91 ? -3.435 -3.743 16.466 1.00 80.25 91 LEU A C 1
ATOM 699 O O . LEU A 1 91 ? -3.473 -4.869 16.953 1.00 80.25 91 LEU A O 1
ATOM 703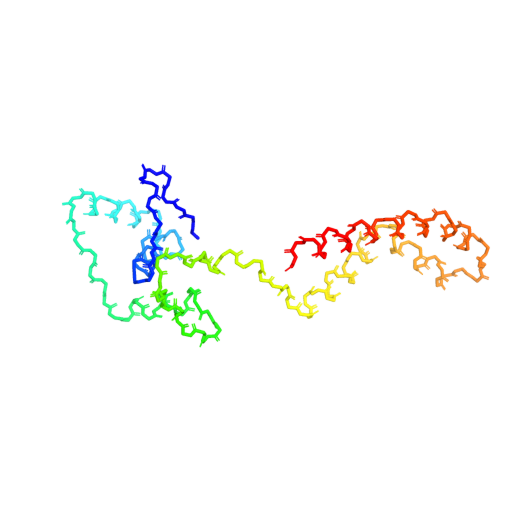 N N . LEU A 1 92 ? -2.375 -3.305 15.786 1.00 73.69 92 LEU A N 1
ATOM 704 C CA . LEU A 1 92 ? -1.159 -4.098 15.599 1.00 73.69 92 LEU A CA 1
ATOM 705 C C . LEU A 1 92 ? -0.389 -4.284 16.906 1.00 73.69 92 LEU A C 1
ATOM 707 O O . LEU A 1 92 ? 0.152 -5.363 17.140 1.00 73.69 92 LEU A O 1
ATOM 711 N N . GLY A 1 93 ? -0.361 -3.274 17.777 1.00 73.88 93 GLY A N 1
ATOM 712 C CA . GLY A 1 93 ? 0.218 -3.376 19.115 1.00 73.88 93 GLY A CA 1
ATOM 713 C C . GLY A 1 93 ? -0.528 -4.392 19.981 1.00 73.88 93 GLY A C 1
ATOM 714 O O . GLY A 1 93 ? 0.081 -5.311 20.529 1.00 73.88 93 GLY A O 1
ATOM 715 N N . LEU A 1 94 ? -1.857 -4.287 20.042 1.00 73.00 94 LEU A N 1
ATOM 716 C CA . LEU A 1 94 ? -2.721 -5.244 20.739 1.00 73.00 94 LEU A CA 1
ATOM 717 C C . LEU A 1 94 ? -2.637 -6.641 20.119 1.00 73.00 94 LEU A C 1
ATOM 719 O O . LEU A 1 94 ? -2.555 -7.629 20.846 1.00 73.00 94 LEU A O 1
ATOM 723 N N . GLY A 1 95 ? -2.594 -6.719 18.790 1.00 69.94 95 GLY A N 1
ATOM 724 C CA . GLY A 1 95 ? -2.397 -7.945 18.031 1.00 69.94 95 GLY A CA 1
ATOM 725 C C . GLY A 1 95 ? -1.075 -8.609 18.385 1.00 69.94 95 GLY A C 1
ATOM 726 O O . GLY A 1 95 ? -1.069 -9.789 18.697 1.00 69.94 95 GLY A O 1
ATOM 727 N N . ASN A 1 96 ? 0.028 -7.862 18.457 1.00 66.00 96 ASN A N 1
ATOM 728 C CA . ASN A 1 96 ? 1.316 -8.394 18.900 1.00 66.00 96 ASN A CA 1
ATOM 729 C C . ASN A 1 96 ? 1.287 -8.860 20.358 1.00 66.00 96 ASN A C 1
ATOM 731 O O . ASN A 1 96 ? 1.876 -9.884 20.668 1.00 66.00 96 ASN A O 1
ATOM 735 N N . VAL A 1 97 ? 0.592 -8.168 21.261 1.00 61.62 97 VAL A N 1
ATOM 736 C CA . VAL A 1 97 ? 0.461 -8.610 22.661 1.00 61.62 97 VAL A CA 1
ATOM 737 C C . VAL A 1 97 ? -0.377 -9.888 22.769 1.00 61.62 97 VAL A C 1
ATOM 739 O O . VAL A 1 97 ? -0.029 -10.779 23.542 1.00 61.62 97 VAL A O 1
ATOM 742 N N . ALA A 1 98 ? -1.456 -9.998 21.993 1.00 63.91 98 ALA A N 1
ATOM 743 C CA . ALA A 1 98 ? -2.359 -11.146 22.006 1.00 63.91 98 ALA A CA 1
ATOM 744 C C . ALA A 1 98 ? -1.805 -12.364 21.244 1.00 63.91 98 ALA A C 1
ATOM 746 O O . ALA A 1 98 ? -2.019 -13.498 21.669 1.00 63.91 98 ALA A O 1
ATOM 747 N N . LEU A 1 99 ? -1.102 -12.136 20.130 1.00 59.31 99 LEU A N 1
ATOM 748 C CA . LEU A 1 99 ? -0.555 -13.165 19.237 1.00 59.31 99 LEU A CA 1
ATOM 749 C C . LEU A 1 99 ? 0.905 -13.508 19.543 1.00 59.31 99 LEU A C 1
ATOM 751 O O . LEU A 1 99 ? 1.358 -14.568 19.118 1.00 59.31 99 LEU A O 1
ATOM 755 N N . SER A 1 100 ? 1.644 -12.671 20.283 1.00 65.81 100 SER A N 1
ATOM 756 C CA . SER A 1 100 ? 2.936 -13.071 20.843 1.00 65.81 100 SER A CA 1
ATOM 757 C C . SER A 1 100 ? 2.669 -14.063 21.969 1.00 65.81 100 SER A C 1
ATOM 759 O O . SER A 1 100 ? 2.129 -13.670 23.013 1.00 65.81 100 SER A O 1
ATOM 761 N N . PRO A 1 101 ? 3.067 -15.339 21.809 1.00 63.91 101 PRO A N 1
ATOM 762 C CA . PRO A 1 101 ? 2.778 -16.373 22.793 1.00 63.91 101 PRO A CA 1
ATOM 763 C C . PRO A 1 101 ? 3.315 -16.003 24.175 1.00 63.91 101 PRO A C 1
ATOM 765 O O . PRO A 1 101 ? 2.726 -16.379 25.179 1.00 63.91 101 PRO A O 1
ATOM 768 N N . LEU A 1 102 ? 4.406 -15.233 24.234 1.00 64.69 102 LEU A N 1
ATOM 769 C CA . LEU A 1 102 ? 5.057 -14.842 25.478 1.00 64.69 102 LEU A CA 1
ATOM 770 C C . LEU A 1 102 ? 4.304 -13.722 26.208 1.00 64.69 102 LEU A C 1
ATOM 772 O O . LEU A 1 102 ? 4.090 -13.823 27.412 1.00 64.69 102 LEU A O 1
ATOM 776 N N . LEU A 1 103 ? 3.876 -12.672 25.498 1.00 63.81 103 LEU A N 1
ATOM 777 C CA . LEU A 1 103 ? 3.140 -11.552 26.101 1.00 63.81 103 LEU A CA 1
ATOM 778 C C . LEU A 1 103 ? 1.725 -11.973 26.499 1.00 63.81 103 LEU A C 1
ATOM 780 O O . LEU A 1 103 ? 1.300 -11.696 27.621 1.00 63.81 103 LEU A O 1
ATOM 784 N N . GLY A 1 104 ? 1.037 -12.714 25.628 1.00 66.69 104 GLY A N 1
ATOM 785 C CA . GLY A 1 104 ? -0.273 -13.283 25.926 1.00 66.69 104 GLY A CA 1
ATOM 786 C C . GLY A 1 104 ? -0.215 -14.225 27.128 1.00 66.69 104 GLY A C 1
ATOM 787 O O . GLY A 1 104 ? -1.031 -14.102 28.042 1.00 66.69 104 GLY A O 1
ATOM 788 N N . PHE A 1 105 ? 0.794 -15.105 27.188 1.00 65.12 105 PHE A N 1
ATOM 789 C CA . PHE A 1 105 ? 1.006 -16.003 28.324 1.00 65.12 105 PHE A CA 1
ATOM 790 C C . PHE A 1 105 ? 1.338 -15.245 29.609 1.00 65.12 105 PHE A C 1
ATOM 792 O O . PHE A 1 105 ? 0.742 -15.544 30.636 1.00 65.12 105 PHE A O 1
ATOM 799 N N . VAL A 1 106 ? 2.221 -14.243 29.578 1.00 66.75 106 VAL A N 1
ATOM 800 C CA . VAL A 1 106 ? 2.581 -13.453 30.769 1.00 66.75 106 VAL A CA 1
ATOM 801 C C . VAL A 1 106 ? 1.385 -12.658 31.297 1.00 66.75 106 VAL A C 1
ATOM 803 O O . VAL A 1 106 ? 1.129 -12.692 32.500 1.00 66.75 106 VAL A O 1
ATOM 806 N N . THR A 1 107 ? 0.609 -11.998 30.432 1.00 66.56 107 THR A N 1
ATOM 807 C CA . THR A 1 107 ? -0.584 -11.240 30.844 1.00 66.56 107 THR A CA 1
ATOM 808 C C . THR A 1 107 ? -1.678 -12.168 31.373 1.00 66.56 107 THR A C 1
ATOM 810 O O . THR A 1 107 ? -2.222 -11.926 32.451 1.00 66.56 107 THR A O 1
ATOM 813 N N . TRP A 1 108 ? -1.971 -13.270 30.675 1.00 75.88 108 TRP A N 1
ATOM 814 C CA . TRP A 1 108 ? -2.941 -14.269 31.132 1.00 75.88 108 TRP A CA 1
ATOM 815 C C . TRP A 1 108 ? -2.520 -14.917 32.455 1.00 75.88 108 TRP A C 1
ATOM 817 O O . TRP A 1 108 ? -3.328 -15.020 33.377 1.00 75.88 108 TRP A O 1
ATOM 827 N N . TRP A 1 109 ? -1.249 -15.301 32.583 1.00 67.94 109 TRP A N 1
ATOM 828 C CA . TRP A 1 109 ? -0.695 -15.892 33.799 1.00 67.94 109 TRP A CA 1
ATOM 829 C C . TRP A 1 109 ? -0.722 -14.900 34.963 1.00 67.94 109 TRP A C 1
ATOM 831 O O . TRP A 1 109 ? -1.122 -15.258 36.068 1.00 67.94 109 TRP A O 1
ATOM 841 N N . SER A 1 110 ? -0.366 -13.635 34.724 1.00 67.44 110 SER A N 1
ATOM 842 C CA . SER A 1 110 ? -0.395 -12.584 35.747 1.00 67.44 110 SER A CA 1
ATOM 843 C C . SER A 1 110 ? -1.813 -12.241 36.213 1.00 67.44 110 SER A C 1
ATOM 845 O O . SER A 1 110 ? -1.987 -11.842 37.362 1.00 67.44 110 SER A O 1
ATOM 847 N N . LEU A 1 111 ? -2.821 -12.373 35.346 1.00 74.94 111 LEU A N 1
ATOM 848 C CA . LEU A 1 111 ? -4.230 -12.195 35.712 1.00 74.94 111 LEU A CA 1
ATOM 849 C C . LEU A 1 111 ? -4.805 -13.429 36.423 1.00 74.94 111 LEU A C 1
ATOM 851 O O . LEU A 1 111 ? -5.669 -13.292 37.289 1.00 74.94 111 LEU A O 1
ATOM 855 N N . ARG A 1 112 ? -4.339 -14.631 36.063 1.00 77.50 112 ARG A N 1
ATOM 856 C CA . ARG A 1 112 ? -4.839 -15.904 36.599 1.00 77.50 112 ARG A CA 1
ATOM 857 C C . ARG A 1 112 ? -4.229 -16.274 37.952 1.00 77.50 112 ARG A C 1
ATOM 859 O O . ARG A 1 112 ? -4.934 -16.857 38.772 1.00 77.50 112 ARG A O 1
ATOM 866 N N . ASP A 1 113 ? -2.968 -15.933 38.208 1.00 69.19 113 ASP A N 1
ATOM 867 C CA . ASP A 1 113 ? -2.252 -16.344 39.418 1.00 69.19 113 ASP A CA 1
ATOM 868 C C . ASP A 1 113 ? -1.927 -15.161 40.345 1.00 69.19 113 ASP A C 1
ATOM 870 O O . ASP A 1 113 ? -1.127 -14.283 40.031 1.00 69.19 113 ASP A O 1
ATOM 874 N N . ARG A 1 114 ? -2.465 -15.177 41.575 1.00 57.56 114 ARG A N 1
ATOM 875 C CA . ARG A 1 114 ? -2.167 -14.188 42.640 1.00 57.56 114 ARG A CA 1
ATOM 876 C C . ARG A 1 114 ? -0.758 -14.339 43.253 1.00 57.56 114 ARG A C 1
ATOM 878 O O . ARG A 1 114 ? -0.553 -14.007 44.421 1.00 57.56 114 ARG A O 1
ATOM 885 N N . ARG A 1 115 ? 0.226 -14.877 42.522 1.00 55.69 115 ARG A N 1
ATOM 886 C CA . ARG A 1 115 ? 1.600 -15.086 43.017 1.00 55.69 115 ARG A CA 1
ATOM 887 C C . ARG A 1 115 ? 2.603 -14.211 42.253 1.00 55.69 115 ARG A C 1
ATOM 889 O O . ARG A 1 115 ? 3.185 -14.660 41.269 1.00 55.69 115 ARG A O 1
ATOM 896 N N . PRO A 1 116 ? 2.898 -12.994 42.750 1.00 54.59 116 PRO A N 1
ATOM 897 C CA . PRO A 1 116 ? 3.689 -11.992 42.030 1.00 54.59 116 PRO A CA 1
ATOM 898 C C . PRO A 1 116 ? 5.185 -12.322 41.899 1.00 54.59 116 PRO A C 1
ATOM 900 O O . PRO A 1 116 ? 5.904 -11.599 41.224 1.00 54.59 116 PRO A O 1
ATOM 903 N N . ARG A 1 117 ? 5.695 -13.389 42.529 1.00 63.38 117 ARG A N 1
ATOM 904 C CA . ARG A 1 117 ? 7.147 -13.654 42.576 1.00 63.38 117 ARG A CA 1
ATOM 905 C C . ARG A 1 117 ? 7.716 -14.192 41.263 1.00 63.38 117 ARG A C 1
ATOM 907 O O . ARG A 1 117 ? 8.770 -13.730 40.846 1.00 63.38 117 ARG A O 1
ATOM 914 N N . ALA A 1 118 ? 7.023 -15.121 40.605 1.00 58.66 118 ALA A N 1
ATOM 915 C CA . ALA A 1 118 ? 7.471 -15.663 39.319 1.00 58.66 118 ALA A CA 1
ATOM 916 C C . ALA A 1 118 ? 7.314 -14.628 38.194 1.00 58.66 118 ALA A C 1
ATOM 918 O O . ALA A 1 118 ? 8.214 -14.466 37.376 1.00 58.66 118 ALA A O 1
ATOM 919 N N . ALA A 1 119 ? 6.215 -13.865 38.217 1.00 59.44 119 ALA A N 1
ATOM 920 C CA . ALA A 1 119 ? 6.008 -12.741 37.310 1.00 59.44 119 ALA A CA 1
ATOM 921 C C . ALA A 1 119 ? 7.088 -11.666 37.501 1.00 59.44 119 ALA A C 1
ATOM 923 O O . ALA A 1 119 ? 7.678 -11.235 36.519 1.00 59.44 119 ALA A O 1
ATOM 924 N N . ALA A 1 120 ? 7.418 -11.302 38.747 1.00 63.56 120 ALA A N 1
ATOM 925 C CA . ALA A 1 120 ? 8.503 -10.366 39.032 1.00 63.56 120 ALA A CA 1
ATOM 926 C C . ALA A 1 120 ? 9.858 -10.882 38.530 1.00 63.56 120 ALA A C 1
ATOM 928 O O . ALA A 1 120 ? 10.595 -10.120 37.925 1.00 63.56 120 ALA A O 1
ATOM 929 N N . GLN A 1 121 ? 10.176 -12.167 38.715 1.00 74.88 121 GLN A N 1
ATOM 930 C CA . GLN A 1 121 ? 11.423 -12.754 38.206 1.00 74.88 121 GLN A CA 1
ATOM 931 C C . GLN A 1 121 ? 11.492 -12.753 36.678 1.00 74.88 121 GLN A C 1
ATOM 933 O O . GLN A 1 121 ? 12.522 -12.378 36.123 1.00 74.88 121 GLN A O 1
ATOM 938 N N . ALA A 1 122 ? 10.401 -13.123 36.005 1.00 69.44 122 ALA A N 1
ATOM 939 C CA . ALA A 1 122 ? 10.313 -13.041 34.553 1.00 69.44 122 ALA A CA 1
ATOM 940 C C . ALA A 1 122 ? 10.523 -11.595 34.081 1.00 69.44 122 ALA A C 1
ATOM 942 O O . ALA A 1 122 ? 11.350 -11.362 33.208 1.00 69.44 122 ALA A O 1
ATOM 943 N N . LEU A 1 123 ? 9.875 -10.623 34.733 1.00 69.38 123 LEU A N 1
ATOM 944 C CA . LEU A 1 123 ? 10.014 -9.200 34.421 1.00 69.38 123 LEU A CA 1
ATOM 945 C C . LEU A 1 123 ? 11.444 -8.697 34.642 1.00 69.38 123 LEU A C 1
ATOM 947 O O . LEU A 1 123 ? 11.964 -7.986 33.795 1.00 69.38 123 LEU A O 1
ATOM 951 N N . THR A 1 124 ? 12.115 -9.099 35.724 1.00 78.12 124 THR A N 1
ATOM 952 C CA . THR A 1 124 ? 13.515 -8.722 35.977 1.00 78.12 124 THR A CA 1
ATOM 953 C C . THR A 1 124 ? 14.456 -9.251 34.896 1.00 78.12 124 THR A C 1
ATOM 955 O O . THR A 1 124 ? 15.447 -8.599 34.581 1.00 78.12 124 THR A O 1
ATOM 958 N N . ILE A 1 125 ? 14.154 -10.414 34.311 1.00 76.81 125 ILE A N 1
ATOM 959 C CA . ILE A 1 125 ? 14.969 -11.015 33.249 1.00 76.81 125 ILE A CA 1
ATOM 960 C C . ILE A 1 125 ? 14.644 -10.394 31.885 1.00 76.81 125 ILE A C 1
ATOM 962 O O . ILE A 1 125 ? 15.558 -10.116 31.114 1.00 76.81 125 ILE A O 1
ATOM 966 N N . THR A 1 126 ? 13.367 -10.157 31.574 1.00 72.56 126 THR A N 1
ATOM 967 C CA . THR A 1 126 ? 12.945 -9.701 30.240 1.00 72.56 126 THR A CA 1
ATOM 968 C C . THR A 1 126 ? 12.935 -8.183 30.085 1.00 72.56 126 THR A C 1
ATOM 970 O O . THR A 1 126 ? 13.115 -7.694 28.971 1.00 72.56 126 THR A O 1
ATOM 973 N N . ALA A 1 127 ? 12.740 -7.420 31.166 1.00 76.12 127 ALA A N 1
ATOM 974 C CA . ALA A 1 127 ? 12.706 -5.958 31.112 1.00 76.12 127 ALA A CA 1
ATOM 975 C C . ALA A 1 127 ? 14.012 -5.346 30.585 1.00 76.12 127 ALA A C 1
ATOM 977 O O . ALA A 1 127 ? 13.906 -4.476 29.727 1.00 76.12 127 ALA A O 1
ATOM 978 N N . PRO A 1 128 ? 15.224 -5.790 30.985 1.00 79.69 128 PRO A N 1
ATOM 979 C CA . PRO A 1 128 ? 16.468 -5.254 30.435 1.00 79.69 128 PRO A CA 1
ATOM 980 C C . PRO A 1 128 ? 16.574 -5.466 28.925 1.00 79.69 128 PRO A C 1
ATOM 982 O O . PRO A 1 128 ? 16.917 -4.539 28.198 1.00 79.69 128 PRO A O 1
ATOM 985 N N . THR A 1 129 ? 16.230 -6.662 28.441 1.00 73.19 129 THR A N 1
ATOM 986 C CA . THR A 1 129 ? 16.256 -6.977 27.008 1.00 73.19 129 THR A CA 1
ATOM 987 C C . THR A 1 129 ? 15.264 -6.110 26.240 1.00 73.19 129 THR A C 1
ATOM 989 O O . THR A 1 129 ? 15.637 -5.511 25.237 1.00 73.19 129 THR A O 1
ATOM 992 N N . ALA A 1 130 ? 14.035 -5.971 26.745 1.00 74.19 130 ALA A N 1
ATOM 993 C CA . ALA A 1 130 ? 13.027 -5.103 26.143 1.00 74.19 130 ALA A CA 1
ATOM 994 C C . ALA A 1 130 ? 13.466 -3.629 26.132 1.00 74.19 130 ALA A C 1
ATOM 996 O O . ALA A 1 130 ? 13.275 -2.945 25.130 1.00 74.19 130 ALA A O 1
ATOM 997 N N . LEU A 1 131 ? 14.098 -3.152 27.211 1.00 79.12 131 LEU A N 1
ATOM 998 C CA . LEU A 1 131 ? 14.602 -1.782 27.308 1.00 79.12 131 LEU A CA 1
ATOM 999 C C . LEU A 1 131 ? 15.725 -1.528 26.298 1.00 79.12 131 LEU A C 1
ATOM 1001 O O . LEU A 1 131 ? 15.707 -0.502 25.633 1.00 79.12 131 LEU A O 1
ATOM 1005 N N . ILE A 1 132 ? 16.661 -2.472 26.147 1.00 83.50 132 ILE A N 1
ATOM 1006 C CA . ILE A 1 132 ? 17.744 -2.397 25.154 1.00 83.50 132 ILE A CA 1
ATOM 1007 C C . ILE A 1 132 ? 17.172 -2.380 23.734 1.00 83.50 132 ILE A C 1
ATOM 1009 O O . ILE A 1 132 ? 17.574 -1.564 22.910 1.00 83.50 132 ILE A O 1
ATOM 1013 N N . SER A 1 133 ? 16.218 -3.258 23.430 1.00 72.31 133 SER A N 1
ATOM 1014 C CA . SER A 1 133 ? 15.579 -3.270 22.113 1.00 72.31 133 SER A CA 1
ATOM 1015 C C . SER A 1 133 ? 14.840 -1.959 21.830 1.00 72.31 133 SER A C 1
ATOM 1017 O O . SER A 1 133 ? 14.950 -1.429 20.727 1.00 72.31 133 SER A O 1
ATOM 1019 N N . LEU A 1 134 ? 14.142 -1.406 22.827 1.00 81.44 134 LEU A N 1
ATOM 1020 C CA . LEU A 1 134 ? 13.431 -0.135 22.704 1.00 81.44 134 LEU A CA 1
ATOM 1021 C C . LEU A 1 134 ? 14.389 1.047 22.509 1.00 81.44 134 LEU A C 1
ATOM 1023 O O . LEU A 1 134 ? 14.119 1.910 21.679 1.00 81.44 134 LEU A O 1
ATOM 1027 N N . THR A 1 135 ? 15.510 1.095 23.236 1.00 86.00 135 THR A N 1
ATOM 1028 C CA . THR A 1 135 ? 16.499 2.173 23.088 1.00 86.00 135 THR A CA 1
ATOM 1029 C C . THR A 1 135 ? 17.205 2.114 21.741 1.00 86.00 135 THR A C 1
ATOM 1031 O O . THR A 1 135 ? 17.383 3.158 21.119 1.00 86.00 135 THR A O 1
ATOM 1034 N N . ILE A 1 136 ? 17.553 0.918 21.254 1.00 88.44 136 ILE A N 1
ATOM 1035 C CA . ILE A 1 136 ? 18.106 0.738 19.904 1.00 88.44 136 ILE A CA 1
ATOM 1036 C C . ILE A 1 136 ? 17.099 1.218 18.861 1.00 88.44 136 ILE A C 1
ATOM 1038 O O . ILE A 1 136 ? 17.456 1.998 17.984 1.00 88.44 136 ILE A O 1
ATOM 1042 N N . TRP A 1 137 ? 15.839 0.794 18.973 1.00 87.75 137 TRP A N 1
ATOM 1043 C CA . TRP A 1 137 ? 14.792 1.213 18.047 1.00 87.75 137 TRP A CA 1
ATOM 1044 C C . TRP A 1 137 ? 14.598 2.736 18.046 1.00 87.75 137 TRP A C 1
ATOM 1046 O O . TRP A 1 137 ? 14.603 3.345 16.981 1.00 87.75 137 TRP A O 1
ATOM 1056 N N . ALA A 1 138 ? 14.513 3.367 19.223 1.00 83.25 138 ALA A N 1
ATOM 1057 C CA . ALA A 1 138 ? 14.363 4.817 19.345 1.00 83.25 138 ALA A CA 1
ATOM 1058 C C . ALA A 1 138 ? 15.572 5.583 18.784 1.00 83.25 138 ALA A C 1
ATOM 1060 O O . ALA A 1 138 ? 15.396 6.610 18.137 1.00 83.25 138 ALA A O 1
ATOM 1061 N N . ALA A 1 139 ? 16.790 5.076 18.993 1.00 87.94 139 ALA A N 1
ATOM 1062 C CA . ALA A 1 139 ? 18.003 5.674 18.442 1.00 87.94 139 ALA A CA 1
ATOM 1063 C C . ALA A 1 139 ? 18.040 5.589 16.910 1.00 87.94 139 ALA A C 1
ATOM 1065 O O . ALA A 1 139 ? 18.374 6.572 16.254 1.00 87.94 139 ALA A O 1
ATOM 1066 N N . VAL A 1 140 ? 17.660 4.440 16.340 1.00 87.06 140 VAL A N 1
ATOM 1067 C CA . VAL A 1 140 ? 17.540 4.267 14.883 1.00 87.06 140 VAL A CA 1
ATOM 1068 C C . VAL A 1 140 ? 16.474 5.203 14.320 1.00 87.06 140 VAL A C 1
ATOM 1070 O O . VAL A 1 140 ? 16.719 5.864 13.317 1.00 87.06 140 VAL A O 1
ATOM 1073 N N . TRP A 1 141 ? 15.319 5.296 14.979 1.00 83.94 141 TRP A N 1
ATOM 1074 C CA . TRP A 1 141 ? 14.224 6.157 14.542 1.00 83.94 141 TRP A CA 1
ATOM 1075 C C . TRP A 1 141 ? 14.605 7.640 14.583 1.00 83.94 141 TRP A C 1
ATOM 1077 O O . TRP A 1 141 ? 14.353 8.364 13.628 1.00 83.94 141 TRP A O 1
ATOM 1087 N N . TRP A 1 142 ? 15.279 8.084 15.648 1.00 83.25 142 TRP A N 1
ATOM 1088 C CA . TRP A 1 142 ? 15.720 9.473 15.780 1.00 83.25 142 TRP A CA 1
ATOM 1089 C C . TRP A 1 142 ? 16.847 9.849 14.812 1.00 83.25 142 TRP A C 1
ATOM 1091 O O . TRP A 1 142 ? 16.966 11.007 14.443 1.00 83.25 142 TRP A O 1
ATOM 1101 N N . ALA A 1 143 ? 17.663 8.883 14.383 1.00 76.19 143 ALA A N 1
ATOM 1102 C CA . ALA A 1 143 ? 18.676 9.094 13.351 1.00 76.19 143 ALA A CA 1
ATOM 1103 C C . ALA A 1 143 ? 18.103 9.092 11.919 1.00 76.19 143 ALA A C 1
ATOM 1105 O O . ALA A 1 143 ? 18.796 9.506 10.992 1.00 76.19 143 ALA A O 1
ATOM 1106 N N . ALA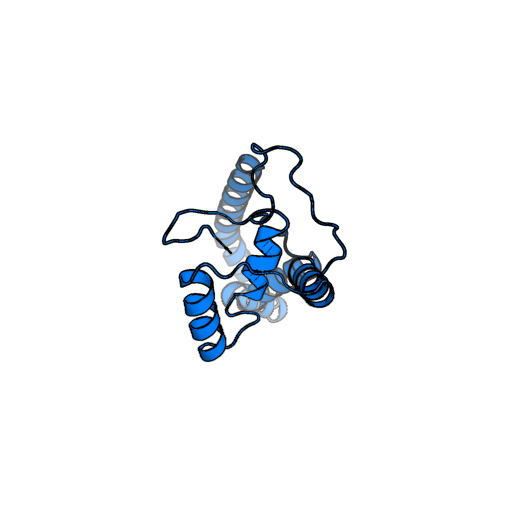 A 1 144 ? 16.882 8.582 11.734 1.00 71.25 144 ALA A N 1
ATOM 1107 C CA . ALA A 1 144 ? 16.220 8.465 10.437 1.00 71.25 144 ALA A CA 1
ATOM 1108 C C . ALA A 1 144 ? 15.232 9.609 10.132 1.00 71.25 144 ALA A C 1
ATOM 1110 O O . ALA A 1 144 ? 14.772 9.699 8.994 1.00 71.25 144 ALA A O 1
ATOM 1111 N N . GLY A 1 145 ? 14.893 10.445 11.121 1.00 58.50 145 GLY A N 1
ATOM 1112 C CA . GLY A 1 145 ? 14.070 11.655 10.968 1.00 58.50 145 GLY A CA 1
ATOM 1113 C C . GLY A 1 145 ? 14.906 12.924 11.006 1.00 58.50 145 GLY A C 1
ATOM 1114 O O . GLY A 1 145 ? 14.521 13.883 10.304 1.00 58.50 145 GLY A O 1
#

Sequence (145 aa):
MGSCPACGHRPEGDERLHAWLVSRHHLSDDEMTAAAERIGAGEELRPPPELLELAERNLYPAGRAVPRPTTPEDPDPLFIDQPLDGETQVLLGLGNVALSPLLGFVTWWSLRDRRPRAAAQALTITAPTALISLTIWAAVWWAAG

Foldseek 3Di:
DAADPVPRDDQADLRQLVVQCLDPVNDDPVVNVVVVVCVVVVNDDDDDVVSSVVSCCVVPVPPPDPPRPPDPPDDPCPPPPPPPDPVVVVVVVVVCCCVVPVNVCLVVVVVVDPPCPVSVVVCVVVVVVVVVVVVVVVVVVVVVD

Secondary structure (DSSP, 8-state):
----TTT-----THHHHHHHHTSTTTS-HHHHHHHHHHHHTT------HHHHHHHHHHH-TT-------SSTTS--GGG--PPPPHHHHHHHHHHHHHHSHHHHHHHHHHHH---HHHHHHHHHHHHHHHHHHHHHHHHHHHHH-

Radius of gyration: 25.03 Å; chains: 1; bounding box: 32×38×76 Å